Protein AF-A0A9D8KZY5-F1 (afdb_monomer_lite)

pLDDT: mean 92.75, std 7.25, range [59.31, 98.31]

Radius of gyration: 19.63 Å; chains: 1; bounding box: 48×36×53 Å

Secondary structure (DSSP, 8-state):
-HHHHHHHHHHHH-TT--EEEEEHHHHHHHHHHHHTTT---TT-EEEEEE--HHHHHHHHH-SSSEEEEEE--HHHHHHHHHHHHHHHHTT--B-SEEEE--EE--TTTHHHHHHHHH-HHHHHH-HHHHTTTEEEES-B-GGGTTS---TT--TT---

Structure (mmCIF, N/CA/C/O backbone):
data_AF-A0A9D8KZY5-F1
#
_entry.id   AF-A0A9D8KZY5-F1
#
loop_
_atom_site.group_PDB
_atom_site.id
_atom_site.type_symbol
_atom_site.label_atom_id
_atom_site.label_alt_id
_atom_site.label_comp_id
_atom_site.label_asym_id
_atom_site.label_entity_id
_atom_site.label_seq_id
_atom_site.pdbx_PDB_ins_code
_atom_site.Cartn_x
_atom_site.Cartn_y
_atom_site.Cartn_z
_atom_site.occupancy
_atom_site.B_iso_or_equiv
_atom_site.auth_seq_id
_atom_site.auth_comp_id
_atom_site.auth_asym_id
_atom_site.auth_atom_id
_atom_site.pdbx_PDB_model_num
ATOM 1 N N . GLU A 1 1 ? -15.347 10.781 3.260 1.00 63.91 1 GLU A N 1
ATOM 2 C CA . GLU A 1 1 ? -16.776 10.845 3.663 1.00 63.91 1 GLU A CA 1
ATOM 3 C C . GLU A 1 1 ? -17.505 9.497 3.615 1.00 63.91 1 GLU A C 1
ATOM 5 O O . GLU A 1 1 ? -18.237 9.205 4.554 1.00 63.91 1 GLU A O 1
ATOM 10 N N . GLY A 1 2 ? -17.292 8.647 2.597 1.00 91.00 2 GLY A N 1
ATOM 11 C CA . GLY A 1 2 ? -18.009 7.365 2.465 1.00 91.00 2 GLY A CA 1
ATOM 12 C C . GLY A 1 2 ? -17.932 6.438 3.689 1.00 91.00 2 GLY A C 1
ATOM 13 O O . GLY A 1 2 ? -18.961 5.921 4.119 1.00 91.00 2 GLY A O 1
ATOM 14 N N . GLY A 1 3 ? -16.749 6.285 4.300 1.00 95.31 3 GLY A N 1
ATOM 15 C CA . GLY A 1 3 ? -16.573 5.461 5.505 1.00 95.31 3 GLY A CA 1
ATOM 16 C C . GLY A 1 3 ? -17.365 5.959 6.719 1.00 95.31 3 GLY A C 1
ATOM 17 O O . GLY A 1 3 ? -18.035 5.172 7.379 1.00 95.31 3 GLY A O 1
ATOM 18 N N . PHE A 1 4 ? -17.378 7.275 6.952 1.00 97.50 4 PHE A N 1
ATOM 19 C CA . PHE A 1 4 ? -18.114 7.900 8.057 1.00 97.50 4 PHE A CA 1
ATOM 20 C C . PHE A 1 4 ? -19.629 7.704 7.925 1.00 97.50 4 PHE A C 1
ATOM 22 O O . PHE A 1 4 ? -20.294 7.254 8.857 1.00 97.50 4 PHE A O 1
ATOM 29 N N . ALA A 1 5 ? -20.185 8.005 6.746 1.00 97.31 5 ALA A N 1
ATOM 30 C CA . ALA A 1 5 ? -21.615 7.843 6.485 1.00 97.31 5 ALA A CA 1
ATOM 31 C C . ALA A 1 5 ? -22.055 6.370 6.568 1.00 97.31 5 ALA A C 1
ATOM 33 O O . ALA A 1 5 ? -23.103 6.057 7.141 1.00 97.31 5 ALA A O 1
ATOM 34 N N . THR A 1 6 ? -21.231 5.461 6.039 1.00 96.62 6 THR A N 1
ATOM 35 C CA . THR A 1 6 ? -21.494 4.017 6.084 1.00 96.62 6 THR A CA 1
ATOM 36 C C . THR A 1 6 ? -21.467 3.503 7.521 1.00 96.62 6 THR A C 1
ATOM 38 O O . THR A 1 6 ? -22.403 2.824 7.933 1.00 96.62 6 THR A O 1
ATOM 41 N N . MET A 1 7 ? -20.459 3.880 8.314 1.00 97.44 7 MET A N 1
ATOM 42 C CA . MET A 1 7 ? -20.368 3.459 9.713 1.00 97.44 7 MET A CA 1
ATOM 43 C C . MET A 1 7 ? -21.529 4.004 10.548 1.00 97.44 7 MET A C 1
ATOM 45 O O . MET A 1 7 ? -22.151 3.239 11.273 1.00 97.44 7 MET A O 1
ATOM 49 N N . ASN A 1 8 ? -21.922 5.271 10.384 1.00 97.00 8 ASN A N 1
ATOM 50 C CA . ASN A 1 8 ? -23.115 5.793 11.063 1.00 97.00 8 ASN A CA 1
ATOM 51 C C . ASN A 1 8 ? -24.377 4.987 10.747 1.00 97.00 8 ASN A C 1
ATOM 53 O O . ASN A 1 8 ? -25.192 4.763 11.638 1.00 97.00 8 ASN A O 1
ATOM 57 N N . THR A 1 9 ? -24.528 4.539 9.498 1.00 97.00 9 THR A N 1
ATOM 58 C CA . THR A 1 9 ? -25.645 3.676 9.091 1.00 97.00 9 THR A CA 1
ATOM 59 C C . THR A 1 9 ? -25.565 2.312 9.778 1.00 97.00 9 THR A C 1
ATOM 61 O O . THR A 1 9 ? -26.571 1.837 10.300 1.00 97.00 9 THR A O 1
ATOM 64 N N . ILE A 1 10 ? -24.375 1.704 9.829 1.00 96.62 10 ILE A N 1
ATOM 65 C CA . ILE A 1 10 ? -24.137 0.426 10.517 1.00 96.62 10 ILE A CA 1
ATOM 66 C C . ILE A 1 10 ? -24.473 0.546 12.008 1.00 96.62 10 ILE A C 1
ATOM 68 O O . ILE A 1 10 ? -25.223 -0.281 12.518 1.00 96.62 10 ILE A O 1
ATOM 72 N N . LEU A 1 11 ? -24.009 1.601 12.682 1.00 96.31 11 LEU A N 1
ATOM 73 C CA . LEU A 1 11 ? -24.206 1.811 14.121 1.00 96.31 11 LEU A CA 1
ATOM 74 C C . LEU A 1 11 ? -25.677 1.998 14.526 1.00 96.31 11 LEU A C 1
ATOM 76 O O . LEU A 1 11 ? -26.013 1.767 15.684 1.00 96.31 11 LEU A O 1
ATOM 80 N N . GLN A 1 12 ? -26.573 2.363 13.597 1.00 96.06 12 GLN A N 1
ATOM 81 C CA . GLN A 1 12 ? -28.018 2.370 13.878 1.00 96.06 12 GLN A CA 1
ATOM 82 C C . GLN A 1 12 ? -28.583 0.957 14.090 1.00 96.06 12 GLN A C 1
ATOM 84 O O . GLN A 1 12 ? -29.549 0.793 14.832 1.00 96.06 12 GLN A O 1
ATOM 89 N N . ALA A 1 13 ? -28.016 -0.052 13.422 1.00 96.69 13 ALA A N 1
ATOM 90 C CA . ALA A 1 13 ? -28.474 -1.442 13.486 1.00 96.69 13 ALA A CA 1
ATOM 91 C C . ALA A 1 13 ? -27.585 -2.326 14.377 1.00 96.69 13 ALA A C 1
ATOM 93 O O . ALA A 1 13 ? -28.080 -3.265 14.999 1.00 96.69 13 ALA A O 1
ATOM 94 N N . HIS A 1 14 ? -26.290 -2.017 14.441 1.00 95.38 14 HIS A N 1
ATOM 95 C CA . HIS A 1 14 ? -25.249 -2.786 15.118 1.00 95.38 14 HIS A CA 1
ATOM 96 C C . HIS A 1 14 ? -24.344 -1.829 15.911 1.00 95.38 14 HIS A C 1
ATOM 98 O O . HIS A 1 14 ? -23.301 -1.414 15.407 1.00 95.38 14 HIS A O 1
ATOM 104 N N . PRO A 1 15 ? -24.744 -1.408 17.123 1.00 93.31 15 PRO A N 1
ATOM 105 C CA . PRO A 1 15 ? -23.975 -0.448 17.922 1.00 93.31 15 PRO A CA 1
ATOM 106 C C . PRO A 1 15 ? -22.688 -1.041 18.529 1.00 93.31 15 PRO A C 1
ATOM 108 O O . PRO A 1 15 ? -21.843 -0.312 19.039 1.00 93.31 15 PRO A O 1
ATOM 111 N N . ASP A 1 16 ? -22.533 -2.362 18.492 1.00 93.38 16 ASP A N 1
ATOM 112 C CA . ASP A 1 16 ? -21.487 -3.153 19.140 1.00 93.38 16 ASP A CA 1
ATOM 113 C C . ASP A 1 16 ? -20.451 -3.706 18.148 1.00 93.38 16 ASP A C 1
ATOM 115 O O . ASP A 1 16 ? -19.937 -4.806 18.312 1.00 93.38 16 ASP A O 1
ATOM 119 N N . VAL A 1 17 ? -20.106 -2.944 17.105 1.00 96.25 17 VAL A N 1
ATOM 120 C CA . VAL A 1 17 ? -19.051 -3.353 16.162 1.00 96.25 17 VAL A CA 1
ATOM 121 C C . VAL A 1 17 ? -17.720 -3.528 16.898 1.00 96.25 17 VAL A C 1
ATOM 123 O O . VAL A 1 17 ? -17.226 -2.589 17.525 1.00 96.25 17 VAL A O 1
ATOM 126 N N . ASP A 1 18 ? -17.124 -4.712 16.777 1.00 97.12 18 ASP A N 1
ATOM 127 C CA . ASP A 1 18 ? -15.810 -5.028 17.353 1.00 97.12 18 ASP A CA 1
ATOM 128 C C . ASP A 1 18 ? -14.682 -5.000 16.319 1.00 97.12 18 ASP A C 1
ATOM 130 O O . ASP A 1 18 ? -13.550 -4.657 16.651 1.00 97.12 18 ASP A O 1
ATOM 134 N N . VAL A 1 19 ? -14.973 -5.348 15.061 1.00 97.25 19 VAL A N 1
ATOM 135 C CA . VAL A 1 19 ? -13.966 -5.482 14.000 1.00 97.25 19 VAL A CA 1
ATOM 136 C C . VAL A 1 19 ? -14.410 -4.754 12.738 1.00 97.25 19 VAL A C 1
ATOM 138 O O . VAL A 1 19 ? -15.525 -4.953 12.256 1.00 97.25 19 VAL A O 1
ATOM 141 N N . MET A 1 20 ? -13.510 -3.961 12.159 1.00 95.25 20 MET A N 1
ATOM 142 C CA . MET A 1 20 ? -13.686 -3.345 10.848 1.00 95.25 20 MET A CA 1
ATOM 143 C C . MET A 1 20 ? -12.407 -3.454 10.024 1.00 95.25 20 MET A C 1
ATOM 145 O O . MET A 1 20 ? -11.329 -3.103 10.495 1.00 95.25 20 MET A O 1
ATOM 149 N N . LEU A 1 21 ? -12.557 -3.878 8.769 1.00 96.62 21 LEU A N 1
ATOM 150 C CA . LEU A 1 21 ? -11.470 -3.992 7.804 1.00 96.62 21 LEU A CA 1
ATOM 151 C C . LEU A 1 21 ? -11.829 -3.260 6.507 1.00 96.62 21 LEU A C 1
ATOM 153 O O . LEU A 1 21 ? -12.979 -3.321 6.067 1.00 96.62 21 LEU A O 1
ATOM 157 N N . GLY A 1 22 ? -10.866 -2.589 5.881 1.00 95.50 22 GLY A N 1
ATOM 158 C CA . GLY A 1 22 ? -11.077 -1.905 4.601 1.00 95.50 22 GLY A CA 1
ATOM 159 C C . GLY A 1 22 ? -9.881 -1.062 4.169 1.00 95.50 22 GLY A C 1
ATOM 160 O O . GLY A 1 22 ? -8.842 -1.102 4.811 1.00 95.50 22 GLY A O 1
ATOM 161 N N . ALA A 1 23 ? -10.031 -0.286 3.093 1.00 95.69 23 ALA A N 1
ATOM 162 C CA . ALA A 1 23 ? -9.040 0.728 2.718 1.00 95.69 23 ALA A CA 1
ATOM 163 C C . ALA A 1 23 ? -8.870 1.760 3.841 1.00 95.69 23 ALA A C 1
ATOM 165 O O . ALA A 1 23 ? -9.863 2.137 4.479 1.00 95.69 23 ALA A O 1
ATOM 166 N N . ASP A 1 24 ? -7.648 2.245 4.060 1.00 95.56 24 ASP A N 1
ATOM 167 C CA . ASP A 1 24 ? -7.306 3.120 5.186 1.00 95.56 24 ASP A CA 1
ATOM 168 C C . ASP A 1 24 ? -8.252 4.319 5.277 1.00 95.56 24 ASP A C 1
ATOM 170 O O . ASP A 1 24 ? -8.828 4.578 6.331 1.00 95.56 24 ASP A O 1
ATOM 174 N N . THR A 1 25 ? -8.504 4.999 4.156 1.00 95.38 25 THR A N 1
ATOM 175 C CA . THR A 1 25 ? -9.398 6.170 4.087 1.00 95.38 25 THR A CA 1
ATOM 176 C C . THR A 1 25 ? -10.845 5.866 4.496 1.00 95.38 25 THR A C 1
ATOM 178 O O . THR A 1 25 ? -11.540 6.721 5.057 1.00 95.38 25 THR A O 1
ATOM 181 N N . VAL A 1 26 ? -11.322 4.644 4.246 1.00 97.19 26 VAL A N 1
ATOM 182 C CA . VAL A 1 26 ? -12.661 4.190 4.643 1.00 97.19 26 VAL A CA 1
ATOM 183 C C . VAL A 1 26 ? -12.688 3.882 6.136 1.00 97.19 26 VAL A C 1
ATOM 185 O O . VAL A 1 26 ? -13.605 4.326 6.831 1.00 97.19 26 VAL A O 1
ATOM 188 N N . VAL A 1 27 ? -11.678 3.169 6.636 1.00 97.75 27 VAL A N 1
ATOM 189 C CA . VAL A 1 27 ? -11.564 2.798 8.054 1.00 97.75 27 VAL A CA 1
ATOM 190 C C . VAL A 1 27 ? -11.354 4.033 8.930 1.00 97.75 27 VAL A C 1
ATOM 192 O O . VAL A 1 27 ? -12.010 4.159 9.956 1.00 97.75 27 VAL A O 1
ATOM 195 N N . LEU A 1 28 ? -10.537 4.997 8.500 1.00 97.75 28 LEU A N 1
ATOM 196 C CA . LEU A 1 28 ? -10.360 6.292 9.171 1.00 97.75 28 LEU A CA 1
ATOM 197 C C . LEU A 1 28 ? -11.673 7.081 9.241 1.00 97.75 28 LEU A C 1
ATOM 199 O O . LEU A 1 28 ? -12.013 7.653 10.275 1.00 97.75 28 LEU A O 1
ATOM 203 N N . GLY A 1 29 ? -12.460 7.074 8.162 1.00 97.81 29 GLY A N 1
ATOM 204 C CA . GLY A 1 29 ? -13.789 7.687 8.175 1.00 97.81 29 GLY A CA 1
ATOM 205 C C . GLY A 1 29 ? -14.729 7.023 9.184 1.00 97.81 29 GLY A C 1
ATOM 206 O O . GLY A 1 29 ? -15.500 7.703 9.857 1.00 97.81 29 GLY A O 1
ATOM 207 N N . ALA A 1 30 ? -14.666 5.703 9.309 1.00 97.81 30 ALA A N 1
ATOM 208 C CA . ALA A 1 30 ? -15.462 4.972 10.280 1.00 97.81 30 ALA A CA 1
ATOM 209 C C . ALA A 1 30 ? -14.973 5.136 11.724 1.00 97.81 30 ALA A C 1
ATOM 211 O O . ALA A 1 30 ? -15.804 5.224 12.625 1.00 97.81 30 ALA A O 1
ATOM 212 N N . LEU A 1 31 ? -13.661 5.254 11.943 1.00 97.62 31 LEU A N 1
ATOM 213 C CA . LEU A 1 31 ? -13.094 5.647 13.231 1.00 97.62 31 LEU A CA 1
ATOM 214 C C . LEU A 1 31 ? -13.692 6.979 13.689 1.00 97.62 31 LEU A C 1
ATOM 216 O O . LEU A 1 31 ? -14.258 7.047 14.775 1.00 97.62 31 LEU A O 1
ATOM 220 N N . ALA A 1 32 ? -13.689 7.995 12.825 1.00 97.62 32 ALA A N 1
ATOM 221 C CA . ALA A 1 32 ? -14.286 9.289 13.147 1.00 97.62 32 ALA A CA 1
ATOM 222 C C . ALA A 1 32 ? -15.791 9.187 13.492 1.00 97.62 32 ALA A C 1
ATOM 224 O O . ALA A 1 32 ? -16.289 9.932 14.337 1.00 97.62 32 ALA A O 1
ATOM 225 N N . ALA A 1 33 ? -16.527 8.254 12.872 1.00 97.50 33 ALA A N 1
ATOM 226 C CA . ALA A 1 33 ? -17.937 8.002 13.193 1.00 97.50 33 ALA A CA 1
ATOM 227 C C . ALA A 1 33 ? -18.132 7.307 14.549 1.00 97.50 33 ALA A C 1
ATOM 229 O O . ALA A 1 33 ? -19.135 7.559 15.210 1.00 97.50 33 ALA A O 1
ATOM 230 N N . LEU A 1 34 ? -17.183 6.469 14.978 1.00 97.19 34 LEU A N 1
ATOM 231 C CA . LEU A 1 34 ? -17.158 5.877 16.318 1.00 97.19 34 LEU A CA 1
ATOM 232 C C . LEU A 1 34 ? -16.744 6.904 17.382 1.00 97.19 34 LEU A C 1
ATOM 234 O O . LEU A 1 34 ? -17.307 6.920 18.474 1.00 97.19 34 LEU A O 1
ATOM 238 N N . GLU A 1 35 ? -15.790 7.783 17.082 1.00 96.25 35 GLU A N 1
ATOM 239 C CA . GLU A 1 35 ? -15.287 8.799 18.015 1.00 96.25 35 GLU A CA 1
ATOM 240 C C . GLU A 1 35 ? -16.317 9.892 18.316 1.00 96.25 35 GLU A C 1
ATOM 242 O O . GLU A 1 35 ? -16.464 10.287 19.472 1.00 96.25 35 GLU A O 1
ATOM 247 N N . ALA A 1 36 ? -17.069 10.355 17.311 1.00 96.38 36 ALA A N 1
ATOM 248 C CA . ALA A 1 36 ? -18.045 11.437 17.467 1.00 96.38 36 ALA A CA 1
ATOM 249 C C . ALA A 1 36 ? -19.085 11.205 18.594 1.00 96.38 36 ALA A C 1
ATOM 251 O O . ALA A 1 36 ? -19.335 12.136 19.364 1.00 96.38 36 ALA A O 1
ATOM 252 N N . PRO A 1 37 ? -19.681 10.005 18.748 1.00 95.25 37 PRO A N 1
ATOM 253 C CA . PRO A 1 37 ? -20.548 9.667 19.878 1.00 95.25 37 PRO A CA 1
ATOM 254 C C . PRO A 1 37 ? -19.811 9.038 21.078 1.00 95.25 37 PRO A C 1
ATOM 256 O O . PRO A 1 37 ? -20.477 8.607 22.019 1.00 95.25 37 PRO A O 1
ATOM 259 N N . GLY A 1 38 ? -18.476 8.934 21.062 1.00 94.88 38 GLY A N 1
ATOM 260 C CA . GLY A 1 38 ? -17.697 8.291 22.130 1.00 94.88 38 GLY A CA 1
ATOM 261 C C . GLY A 1 38 ? -17.807 6.761 22.166 1.00 94.88 38 GLY A C 1
ATOM 262 O O . GLY A 1 38 ? -17.715 6.164 23.235 1.00 94.88 38 GLY A O 1
ATOM 263 N N . GLN A 1 39 ? -18.035 6.125 21.015 1.00 95.69 39 GLN A N 1
ATOM 264 C CA . GLN A 1 39 ? -18.157 4.669 20.853 1.00 95.69 39 GLN A CA 1
ATOM 265 C C . GLN A 1 39 ? -16.856 3.985 20.403 1.00 95.69 39 GLN A C 1
ATOM 267 O O . GLN A 1 39 ? -16.823 2.758 20.313 1.00 95.69 39 GLN A O 1
ATOM 272 N N . ALA A 1 40 ? -15.795 4.749 20.129 1.00 96.62 40 ALA A N 1
ATOM 273 C CA . ALA A 1 40 ? -14.461 4.208 19.886 1.00 96.62 40 ALA A CA 1
ATOM 274 C C . ALA A 1 40 ? -13.890 3.622 21.187 1.00 96.62 40 ALA A C 1
ATOM 276 O O . ALA A 1 40 ? -13.790 4.3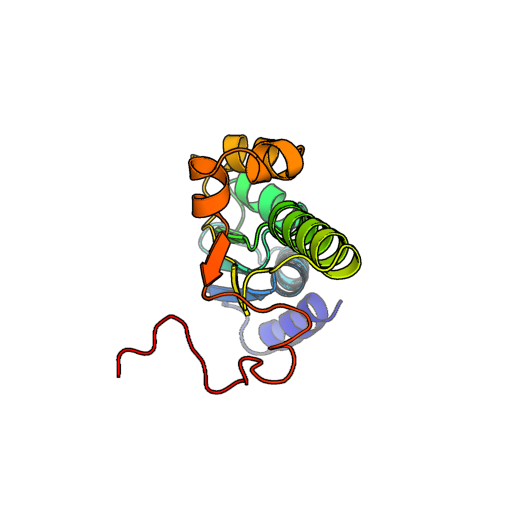19 22.200 1.00 96.62 40 ALA A O 1
ATOM 277 N N . ARG A 1 41 ? -13.519 2.341 21.165 1.00 95.81 41 ARG A N 1
ATOM 278 C CA . ARG A 1 41 ? -13.029 1.608 22.336 1.00 95.81 41 ARG A CA 1
ATOM 279 C C . ARG A 1 41 ? -11.661 0.978 22.065 1.00 95.81 41 ARG A C 1
ATOM 281 O O . ARG A 1 41 ? -11.456 0.428 20.986 1.00 95.81 41 ARG A O 1
ATOM 288 N N . PRO A 1 42 ? -10.740 0.959 23.043 1.00 94.75 42 PRO A N 1
ATOM 289 C CA . PRO A 1 42 ? -9.422 0.343 22.872 1.00 94.75 42 PRO A CA 1
ATOM 290 C C . PRO A 1 42 ? -9.432 -1.158 22.535 1.00 94.75 42 PRO A C 1
ATOM 292 O O . PRO A 1 42 ? -8.421 -1.653 22.032 1.00 94.75 42 PRO A O 1
ATOM 295 N N . ASP A 1 43 ? -10.521 -1.876 22.833 1.00 95.06 43 ASP A N 1
ATOM 296 C CA . ASP A 1 43 ? -10.697 -3.314 22.585 1.00 95.06 43 ASP A CA 1
ATOM 297 C C . ASP A 1 43 ? -11.247 -3.647 21.185 1.00 95.06 43 ASP A C 1
ATOM 299 O O . ASP A 1 43 ? -11.246 -4.814 20.798 1.00 95.06 43 ASP A O 1
ATOM 303 N N . GLN A 1 44 ? -11.647 -2.642 20.398 1.00 96.81 44 GLN A N 1
ATOM 304 C CA . GLN A 1 44 ? -11.983 -2.816 18.984 1.00 96.81 44 GLN A CA 1
ATOM 305 C C . GLN A 1 44 ? -10.732 -3.037 18.125 1.00 96.81 44 GLN A C 1
ATOM 307 O O . GLN A 1 44 ? -9.617 -2.623 18.466 1.00 96.81 44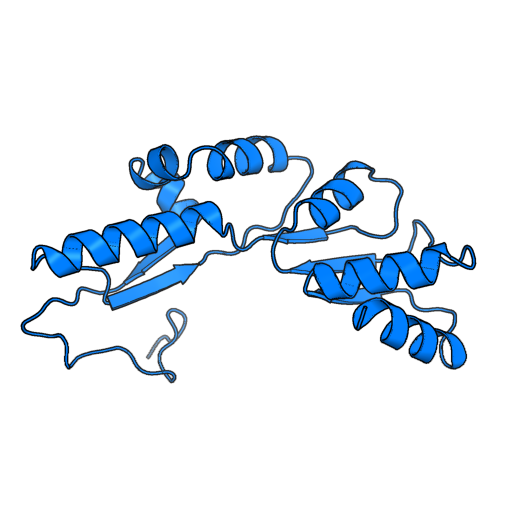 GLN A O 1
ATOM 312 N N . PHE A 1 45 ? -10.945 -3.637 16.955 1.00 96.81 45 PHE A N 1
ATOM 313 C CA . PHE A 1 45 ? -9.941 -3.800 15.916 1.00 96.81 45 PHE A CA 1
ATOM 314 C C . PHE A 1 45 ? -10.375 -3.113 14.620 1.00 96.81 45 PHE A C 1
ATOM 316 O O . PHE A 1 45 ? -11.223 -3.614 13.880 1.00 96.81 45 PHE A O 1
ATOM 323 N N . LEU A 1 46 ? -9.750 -1.982 14.314 1.00 96.81 46 LEU A N 1
ATOM 324 C CA . LEU A 1 46 ? -9.825 -1.328 13.013 1.00 96.81 46 LEU A CA 1
ATOM 325 C C . LEU A 1 46 ? -8.521 -1.600 12.256 1.00 96.81 46 LEU A C 1
ATOM 327 O O . LEU A 1 46 ? -7.434 -1.268 12.737 1.00 96.81 46 LEU A O 1
ATOM 331 N N . GLY A 1 47 ? -8.646 -2.246 11.098 1.00 95.44 47 GLY A N 1
ATOM 332 C CA . GLY A 1 47 ? -7.528 -2.671 10.262 1.00 95.44 47 GLY A CA 1
ATOM 333 C C . GLY A 1 47 ? -7.650 -2.156 8.835 1.00 95.44 47 GLY A C 1
ATOM 334 O O . GLY A 1 47 ? -8.672 -2.347 8.179 1.00 95.44 47 GLY A O 1
ATOM 335 N N . GLY A 1 48 ? -6.596 -1.514 8.361 1.00 95.12 48 GLY A N 1
ATOM 336 C CA . GLY A 1 48 ? -6.551 -0.869 7.064 1.00 95.12 48 GLY A CA 1
ATOM 337 C C . GLY A 1 48 ? -5.672 -1.562 6.016 1.00 95.12 48 GLY A C 1
ATOM 338 O O . GLY A 1 48 ? -4.924 -2.499 6.313 1.00 95.12 48 GLY A O 1
ATOM 339 N N . ILE A 1 49 ? -5.749 -1.078 4.782 1.00 94.62 49 ILE A N 1
ATOM 340 C CA . ILE A 1 49 ? -4.800 -1.324 3.691 1.00 94.62 49 ILE A CA 1
ATOM 341 C C . ILE A 1 49 ? -4.509 0.024 3.029 1.00 94.62 49 ILE A C 1
ATOM 343 O O . ILE A 1 49 ? -5.422 0.843 2.956 1.00 94.62 49 ILE A O 1
ATOM 347 N N . ASP A 1 50 ? -3.263 0.211 2.588 1.00 93.00 50 ASP A N 1
ATOM 348 C CA . ASP A 1 50 ? -2.661 1.314 1.812 1.00 93.00 50 ASP A CA 1
ATOM 349 C C . ASP A 1 50 ? -1.401 1.852 2.516 1.00 93.00 50 ASP A C 1
ATOM 351 O O . ASP A 1 50 ? -0.348 1.997 1.881 1.00 93.00 50 ASP A O 1
ATOM 355 N N . GLY A 1 51 ? -1.447 2.018 3.840 1.00 91.06 51 GLY A N 1
ATOM 356 C CA . GLY A 1 51 ? -0.366 2.588 4.648 1.00 91.06 51 GLY A CA 1
ATOM 357 C C . GLY A 1 51 ? -0.390 4.118 4.677 1.00 91.06 51 GLY A C 1
ATOM 358 O O . GLY A 1 51 ? 0.673 4.744 4.648 1.00 91.06 51 GLY A O 1
ATOM 359 N N . GLU A 1 52 ? -1.584 4.711 4.698 1.00 92.62 52 GLU A N 1
ATOM 360 C CA . GLU A 1 52 ? -1.813 6.154 4.713 1.00 92.62 52 GLU A CA 1
ATOM 361 C C . GLU A 1 52 ? -1.193 6.811 5.959 1.00 92.62 52 GLU A C 1
ATOM 363 O O . GLU A 1 52 ? -1.257 6.243 7.059 1.00 92.62 52 GLU A O 1
ATOM 368 N N . PRO A 1 53 ? -0.621 8.025 5.840 1.00 91.25 53 PRO A N 1
ATOM 369 C CA . PRO A 1 53 ? 0.015 8.719 6.961 1.00 91.25 53 PRO A CA 1
ATOM 370 C C . PRO A 1 53 ? -0.885 8.864 8.196 1.00 91.25 53 PRO A C 1
ATOM 372 O O . PRO A 1 53 ? -0.413 8.753 9.330 1.00 91.25 53 PRO A O 1
ATOM 375 N N . GLU A 1 54 ? -2.183 9.086 7.998 1.00 94.00 54 GLU A N 1
ATOM 376 C CA . GLU A 1 54 ? -3.176 9.190 9.065 1.00 94.00 54 GLU A CA 1
ATOM 377 C C . GLU A 1 54 ? -3.405 7.843 9.761 1.00 94.00 54 GLU A C 1
ATOM 379 O O . GLU A 1 54 ? -3.416 7.792 10.988 1.00 94.00 54 GLU A O 1
ATOM 384 N N . ALA A 1 55 ? -3.503 6.740 9.010 1.00 92.88 55 ALA A N 1
ATOM 385 C CA . ALA A 1 55 ? -3.616 5.394 9.580 1.00 92.88 55 ALA A CA 1
ATOM 386 C C . ALA A 1 55 ? -2.365 5.036 10.394 1.00 92.88 55 ALA A C 1
ATOM 388 O O . ALA A 1 55 ? -2.458 4.543 11.520 1.00 92.88 55 ALA A O 1
ATOM 389 N N . VAL A 1 56 ? -1.186 5.375 9.869 1.00 90.81 56 VAL A N 1
ATOM 390 C CA . VAL A 1 56 ? 0.087 5.263 10.587 1.00 90.81 56 VAL A CA 1
ATOM 391 C C . VAL A 1 56 ? 0.078 6.082 11.878 1.00 90.81 56 VAL A C 1
ATOM 393 O O . VAL A 1 56 ? 0.564 5.612 12.909 1.00 90.81 56 VAL A O 1
ATOM 396 N N . SER A 1 57 ? -0.466 7.299 11.847 1.00 92.25 57 SER A N 1
ATOM 397 C CA . SER A 1 57 ? -0.572 8.153 13.031 1.00 92.25 57 SER A CA 1
ATOM 398 C C . SER A 1 57 ? -1.458 7.527 14.107 1.00 92.25 57 SER A C 1
ATOM 400 O O . SER A 1 57 ? -1.052 7.504 15.269 1.00 92.25 57 SER A O 1
ATOM 402 N N . GLU A 1 58 ? -2.609 6.959 13.739 1.00 93.06 58 GLU A N 1
ATOM 403 C CA . GLU A 1 58 ? -3.488 6.263 14.687 1.00 93.06 58 GLU A CA 1
ATOM 404 C C . GLU A 1 58 ? -2.801 5.047 15.322 1.00 93.06 58 GLU A C 1
ATOM 406 O O . GLU A 1 58 ? -2.816 4.896 16.545 1.00 93.06 58 GLU A O 1
ATOM 411 N N . ILE A 1 59 ? -2.103 4.238 14.520 1.00 89.81 59 ILE A N 1
ATOM 412 C CA . ILE A 1 59 ? -1.327 3.092 15.020 1.00 89.81 59 ILE A CA 1
ATOM 413 C C . ILE A 1 59 ? -0.242 3.557 16.007 1.00 89.81 59 ILE A C 1
ATOM 415 O O . ILE A 1 59 ? -0.022 2.915 17.035 1.00 89.81 59 ILE A O 1
ATOM 419 N N . LYS A 1 60 ? 0.420 4.693 15.737 1.00 88.38 60 LYS A N 1
ATOM 420 C CA . LYS A 1 60 ? 1.451 5.269 16.621 1.00 88.38 60 LYS A CA 1
ATOM 421 C C . LYS A 1 60 ? 0.909 5.733 17.973 1.00 88.38 60 LYS A C 1
ATOM 423 O O . LYS A 1 60 ? 1.668 5.701 18.940 1.00 88.38 60 LYS A O 1
ATOM 428 N N . LYS A 1 61 ? -0.353 6.173 18.061 1.00 90.88 61 LYS A N 1
ATOM 429 C CA . LYS A 1 61 ? -0.971 6.543 19.350 1.00 90.88 61 LYS A CA 1
ATOM 430 C C . LYS A 1 61 ? -1.060 5.328 20.281 1.00 90.88 61 LYS A C 1
ATOM 432 O O . LYS A 1 61 ? -0.803 5.450 21.474 1.00 90.88 61 LYS A O 1
ATOM 437 N N . GLY A 1 62 ? -1.342 4.149 19.720 1.00 84.88 62 GLY A N 1
ATOM 438 C CA . GLY A 1 62 ? -1.239 2.847 20.390 1.00 84.88 62 GLY A CA 1
ATOM 439 C C . GLY A 1 62 ? -2.361 2.510 21.383 1.00 84.88 62 GLY A C 1
ATOM 440 O O . GLY A 1 62 ? -2.520 1.344 21.744 1.00 84.88 62 GLY A O 1
ATOM 441 N N . ASP A 1 63 ? -3.163 3.486 21.800 1.00 88.50 63 ASP A N 1
ATOM 442 C CA . ASP A 1 63 ? -4.300 3.337 22.718 1.00 88.50 63 ASP A CA 1
ATOM 443 C C . ASP A 1 63 ? -5.667 3.316 22.006 1.00 88.50 63 ASP A C 1
ATOM 445 O O . ASP A 1 63 ? -6.656 2.846 22.572 1.00 88.50 63 ASP A O 1
ATOM 449 N N . GLY A 1 64 ? -5.717 3.763 20.750 1.00 92.12 64 GLY A N 1
ATOM 450 C CA . GLY A 1 64 ? -6.921 3.799 19.922 1.00 92.12 64 GLY A CA 1
ATOM 451 C C . GLY A 1 64 ? -7.308 2.449 19.297 1.00 92.12 64 GLY A C 1
ATOM 452 O O . GLY A 1 64 ? -6.528 1.496 19.312 1.00 92.12 64 GLY A O 1
ATOM 453 N N . PRO A 1 65 ? -8.516 2.342 18.718 1.00 95.94 65 PRO A N 1
ATOM 454 C CA . PRO A 1 65 ? -9.025 1.118 18.087 1.00 95.94 65 PRO A CA 1
ATOM 455 C C . PRO A 1 65 ? -8.340 0.766 16.755 1.00 95.94 65 PRO A C 1
ATOM 457 O O . PRO A 1 65 ? -8.498 -0.351 16.271 1.00 95.94 65 PRO A O 1
ATOM 460 N N . TYR A 1 66 ? -7.598 1.689 16.137 1.00 95.50 66 TYR A N 1
ATOM 461 C CA . TYR A 1 66 ? -6.887 1.441 14.881 1.00 95.50 66 TYR A CA 1
ATOM 462 C C . TYR A 1 66 ? -5.583 0.691 15.161 1.00 95.50 66 TYR A C 1
ATOM 464 O O . TYR A 1 66 ? -4.645 1.248 15.730 1.00 95.50 66 TYR A O 1
ATOM 472 N N . LYS A 1 67 ? -5.523 -0.593 14.801 1.00 91.94 67 LYS A N 1
ATOM 473 C CA . LYS A 1 67 ? -4.448 -1.491 15.258 1.00 91.94 67 LYS A CA 1
ATOM 474 C C . LYS A 1 67 ? -3.433 -1.854 14.184 1.00 91.94 67 LYS A C 1
ATOM 476 O O . LYS A 1 67 ? -2.310 -2.210 14.527 1.00 91.94 67 LYS A O 1
ATOM 481 N N . ALA A 1 68 ? -3.814 -1.816 12.910 1.00 91.00 68 ALA A N 1
ATOM 482 C CA . ALA A 1 68 ? -2.947 -2.271 11.828 1.00 91.00 68 ALA A CA 1
ATOM 483 C C . ALA A 1 68 ? -3.298 -1.606 10.498 1.00 91.00 68 ALA A C 1
ATOM 485 O O . ALA A 1 68 ? -4.462 -1.321 10.237 1.00 91.00 68 ALA A O 1
ATOM 486 N N . SER A 1 69 ? -2.297 -1.441 9.636 1.00 93.62 69 SER A N 1
ATOM 487 C CA . SER A 1 69 ? -2.489 -1.181 8.211 1.00 93.62 69 SER A CA 1
ATOM 488 C C . SER A 1 69 ? -1.490 -2.008 7.405 1.00 93.62 69 SER A C 1
ATOM 490 O O . SER A 1 69 ? -0.344 -2.218 7.825 1.00 93.62 69 SER A O 1
ATOM 492 N N . VAL A 1 70 ? -1.949 -2.523 6.269 1.00 94.81 70 VAL A N 1
ATOM 493 C CA . VAL A 1 70 ? -1.123 -3.224 5.288 1.00 94.81 70 VAL A CA 1
ATOM 494 C C . VAL A 1 70 ? -0.674 -2.216 4.234 1.00 94.81 70 VAL A C 1
ATOM 496 O O . VAL A 1 70 ? -1.444 -1.830 3.361 1.00 94.81 70 VAL A O 1
ATOM 499 N N . ALA A 1 71 ? 0.577 -1.779 4.315 1.00 93.12 71 ALA A N 1
ATOM 500 C CA . ALA A 1 71 ? 1.139 -0.773 3.431 1.00 93.12 71 ALA A CA 1
ATOM 501 C C . ALA A 1 71 ? 1.489 -1.321 2.047 1.00 93.12 71 ALA A C 1
ATOM 503 O O . ALA A 1 71 ? 2.078 -2.398 1.927 1.00 93.12 71 ALA A O 1
ATOM 504 N N . LEU A 1 72 ? 1.207 -0.521 1.016 1.00 91.81 72 LEU A N 1
ATOM 505 C CA . LEU A 1 72 ? 1.588 -0.799 -0.373 1.00 91.81 72 LEU A CA 1
ATOM 506 C C . LEU A 1 72 ? 2.844 -0.027 -0.817 1.00 91.81 72 LEU A C 1
ATOM 508 O O . LEU A 1 72 ? 3.334 -0.239 -1.921 1.00 91.81 72 LEU A O 1
ATOM 512 N N . SER A 1 73 ? 3.392 0.855 0.027 1.00 93.38 73 SER A N 1
ATOM 513 C CA . SER A 1 73 ? 4.643 1.590 -0.232 1.00 93.38 73 SER A CA 1
ATOM 514 C C . SER A 1 73 ? 4.637 2.413 -1.531 1.00 93.38 73 SER A C 1
ATOM 516 O O . SER A 1 73 ? 5.592 2.372 -2.312 1.00 93.38 73 SER A O 1
ATOM 518 N N . SER A 1 74 ? 3.576 3.195 -1.759 1.00 93.56 74 SER A N 1
ATOM 519 C CA . SER A 1 74 ? 3.347 3.972 -2.991 1.00 93.56 74 SER A CA 1
ATOM 520 C C . SER A 1 74 ? 4.538 4.771 -3.532 1.00 93.56 74 SER A C 1
ATOM 522 O O . SER A 1 74 ? 4.786 4.706 -4.740 1.00 93.56 74 SER A O 1
ATOM 524 N N . PRO A 1 75 ? 5.341 5.463 -2.702 1.00 95.56 75 PRO A N 1
ATOM 525 C CA . PRO A 1 75 ? 6.541 6.145 -3.186 1.00 95.56 75 PRO A CA 1
ATOM 526 C C . PRO A 1 75 ? 7.569 5.209 -3.839 1.00 95.56 75 PRO A C 1
ATOM 528 O O . PRO A 1 75 ? 8.186 5.574 -4.840 1.00 95.56 75 PRO A O 1
ATOM 531 N N . VAL A 1 76 ? 7.738 3.993 -3.308 1.00 97.00 76 VAL A N 1
ATOM 532 C CA . VAL A 1 76 ? 8.727 3.018 -3.791 1.00 97.00 76 VAL A CA 1
ATOM 533 C C . VAL A 1 76 ? 8.292 2.429 -5.130 1.00 97.00 76 VAL A C 1
ATOM 535 O O . VAL A 1 76 ? 9.056 2.491 -6.097 1.00 97.00 76 VAL A O 1
ATOM 538 N N . PHE A 1 77 ? 7.064 1.903 -5.228 1.00 95.31 77 PHE A N 1
ATOM 539 C CA . PHE A 1 77 ? 6.600 1.341 -6.501 1.00 95.31 77 PHE A CA 1
ATOM 540 C C . PHE A 1 77 ? 6.396 2.431 -7.557 1.00 95.31 77 PHE A C 1
ATOM 542 O O . PHE A 1 77 ? 6.712 2.213 -8.725 1.00 95.31 77 PHE A O 1
ATOM 549 N N . GLY A 1 78 ? 5.942 3.626 -7.164 1.00 97.06 78 GLY A N 1
ATOM 550 C CA . GLY A 1 78 ? 5.796 4.764 -8.069 1.00 97.06 78 GLY A CA 1
ATOM 551 C C . GLY A 1 78 ? 7.130 5.191 -8.682 1.00 97.06 78 GLY A C 1
ATOM 552 O O . GLY A 1 78 ? 7.212 5.411 -9.892 1.00 97.06 78 GLY A O 1
ATOM 553 N N . TYR A 1 79 ? 8.201 5.231 -7.881 1.00 98.25 79 TYR A N 1
ATOM 554 C CA . TYR A 1 79 ? 9.547 5.503 -8.385 1.00 98.25 79 TYR A CA 1
ATOM 555 C C . TYR A 1 79 ? 10.015 4.427 -9.373 1.00 98.25 79 TYR A C 1
ATOM 557 O O . TYR A 1 79 ? 10.514 4.763 -10.447 1.00 98.25 79 TYR A O 1
ATOM 565 N N . ALA A 1 80 ? 9.816 3.145 -9.048 1.00 97.88 80 ALA A N 1
ATOM 566 C CA . ALA A 1 80 ? 10.181 2.036 -9.928 1.00 97.88 80 ALA A CA 1
ATOM 567 C C . ALA A 1 80 ? 9.441 2.097 -11.274 1.00 97.88 80 ALA A C 1
ATOM 569 O O . ALA A 1 80 ? 10.075 2.009 -12.323 1.00 97.88 80 ALA A O 1
ATOM 570 N N . LEU A 1 81 ? 8.124 2.337 -11.264 1.00 97.12 81 LEU A N 1
ATOM 571 C CA . LEU A 1 81 ? 7.337 2.522 -12.488 1.00 97.12 81 LEU A CA 1
ATOM 572 C C . LEU A 1 81 ? 7.837 3.715 -13.315 1.00 97.12 81 LEU A C 1
ATOM 574 O O . LEU A 1 81 ? 7.919 3.616 -14.537 1.00 97.12 81 LEU A O 1
ATOM 578 N N . GLY A 1 82 ? 8.227 4.814 -12.664 1.00 98.19 82 GLY A N 1
ATOM 579 C CA . GLY A 1 82 ? 8.847 5.960 -13.331 1.00 98.19 82 GLY A CA 1
ATOM 580 C C . GLY A 1 82 ? 10.185 5.617 -13.996 1.00 98.19 82 GLY A C 1
ATOM 581 O O . GLY A 1 82 ? 10.422 6.021 -15.134 1.00 98.19 82 GLY A O 1
ATOM 582 N N . GLN A 1 83 ? 11.041 4.839 -13.325 1.00 98.25 83 GLN A N 1
ATOM 583 C CA . GLN A 1 83 ? 12.299 4.351 -13.906 1.00 98.25 83 GLN A CA 1
ATOM 584 C C . GLN A 1 83 ? 12.048 3.416 -15.092 1.00 98.25 83 GLN A C 1
ATOM 586 O O . GLN A 1 83 ? 12.654 3.596 -16.142 1.00 98.25 83 GLN A O 1
ATOM 591 N N . HIS A 1 84 ? 11.108 2.478 -14.971 1.00 97.38 84 HIS A N 1
ATOM 592 C CA . HIS A 1 84 ? 10.742 1.587 -16.071 1.00 97.38 84 HIS A CA 1
ATOM 593 C C . HIS A 1 84 ? 10.169 2.358 -17.265 1.00 97.38 84 HIS A C 1
ATOM 595 O O . HIS A 1 84 ? 10.523 2.075 -18.404 1.00 97.38 84 HIS A O 1
ATOM 601 N N . ALA A 1 85 ? 9.344 3.381 -17.034 1.00 97.81 85 ALA A N 1
ATOM 602 C CA . ALA A 1 85 ? 8.860 4.240 -18.111 1.00 97.81 85 ALA A CA 1
ATOM 603 C C . ALA A 1 85 ? 10.010 4.974 -18.826 1.00 97.81 85 ALA A C 1
ATOM 605 O O . ALA A 1 85 ? 10.023 5.034 -20.054 1.00 97.81 85 ALA A O 1
ATOM 606 N N . ALA A 1 86 ? 10.991 5.495 -18.082 1.00 98.31 86 ALA A N 1
ATOM 607 C CA . ALA A 1 86 ? 12.171 6.132 -18.666 1.00 98.31 86 ALA A CA 1
ATOM 608 C C . ALA A 1 86 ? 13.020 5.136 -19.475 1.00 98.31 86 ALA A C 1
ATOM 610 O O . ALA A 1 86 ? 13.354 5.408 -20.626 1.00 98.31 86 ALA A O 1
ATOM 611 N N . ASP A 1 87 ? 13.297 3.957 -18.915 1.00 98.06 87 ASP A N 1
ATOM 612 C CA . ASP A 1 87 ? 14.054 2.900 -19.589 1.00 98.06 87 ASP A CA 1
ATOM 613 C C . ASP A 1 87 ? 13.359 2.436 -20.881 1.00 98.06 87 ASP A C 1
ATOM 615 O O . ASP A 1 87 ? 14.009 2.261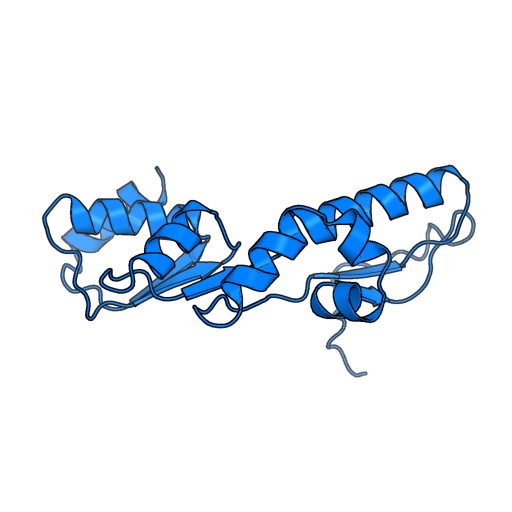 -21.915 1.00 98.06 87 ASP A O 1
ATOM 619 N N . TRP A 1 88 ? 12.031 2.309 -20.858 1.00 97.31 88 TRP A N 1
ATOM 620 C CA . TRP A 1 88 ? 11.232 1.972 -22.035 1.00 97.31 88 TRP A CA 1
ATOM 621 C C . TRP A 1 88 ? 11.361 3.014 -23.152 1.00 97.31 88 TRP A C 1
ATOM 623 O O . TRP A 1 88 ? 11.518 2.655 -24.320 1.00 97.31 88 TRP A O 1
ATOM 633 N N . LEU A 1 89 ? 11.323 4.306 -22.808 1.00 97.62 89 LEU A N 1
ATOM 634 C CA . LEU A 1 89 ? 11.492 5.400 -23.773 1.00 97.62 89 LEU A CA 1
ATOM 635 C C . LEU A 1 89 ? 12.888 5.408 -24.413 1.00 97.62 89 LEU A C 1
ATOM 637 O O . LEU A 1 89 ? 13.035 5.854 -25.549 1.00 97.62 89 LEU A O 1
ATOM 641 N N . GLU A 1 90 ? 13.893 4.876 -23.719 1.00 97.69 90 GLU A N 1
ATOM 642 C CA . GLU A 1 90 ? 15.251 4.674 -24.239 1.00 97.69 90 GLU A CA 1
ATOM 643 C C . GLU A 1 90 ? 15.412 3.360 -25.029 1.00 97.69 90 GLU A C 1
ATOM 645 O O . GLU A 1 90 ? 16.509 3.039 -25.487 1.00 97.69 90 GLU A O 1
ATOM 650 N N . GLY A 1 91 ? 14.333 2.592 -25.212 1.00 96.38 91 GLY A N 1
ATOM 651 C CA . GLY A 1 91 ? 14.341 1.320 -25.937 1.00 96.38 91 GLY A CA 1
ATOM 652 C C . GLY A 1 91 ? 14.922 0.148 -25.144 1.00 96.38 91 GLY A C 1
ATOM 653 O O . GLY A 1 91 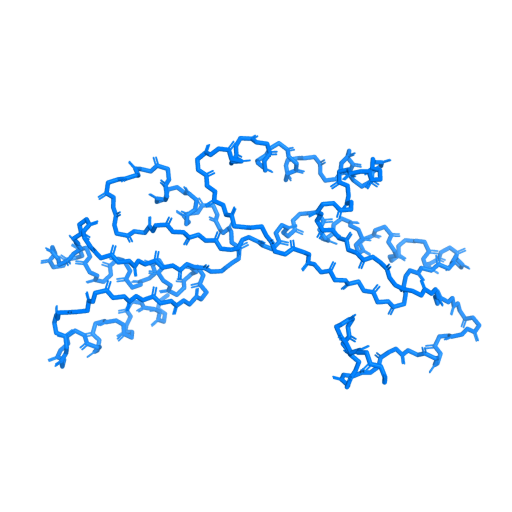? 15.215 -0.899 -25.726 1.00 96.38 91 GLY A O 1
ATOM 654 N N . LYS A 1 92 ? 15.102 0.295 -23.827 1.00 98.12 92 LYS A N 1
ATOM 655 C CA . LYS A 1 92 ? 15.578 -0.788 -22.960 1.00 98.12 92 LYS A CA 1
ATOM 656 C C . LYS A 1 92 ? 14.456 -1.783 -22.658 1.00 98.12 92 LYS A C 1
ATOM 658 O O . LYS A 1 92 ? 13.268 -1.503 -22.810 1.00 98.12 92 LYS A O 1
ATOM 663 N N . SER A 1 93 ? 14.861 -2.963 -22.198 1.00 97.38 93 SER A N 1
ATOM 664 C CA . SER A 1 93 ? 13.943 -3.944 -21.624 1.00 97.38 93 SER A CA 1
ATOM 665 C C . SER A 1 93 ? 13.560 -3.548 -20.199 1.00 97.38 93 SER A C 1
ATOM 667 O O . SER A 1 93 ? 14.416 -3.110 -19.432 1.00 97.38 93 SER A O 1
ATOM 669 N N . ILE A 1 94 ? 12.300 -3.772 -19.837 1.00 97.00 94 ILE A N 1
ATOM 670 C CA . ILE A 1 94 ? 11.748 -3.552 -18.493 1.00 97.00 94 ILE A CA 1
ATOM 671 C C . ILE A 1 94 ? 11.111 -4.846 -17.965 1.00 97.00 94 ILE A C 1
ATOM 673 O O . ILE A 1 94 ? 10.876 -5.762 -18.759 1.00 97.00 94 ILE A O 1
ATOM 677 N N . PRO A 1 95 ? 10.796 -4.947 -16.661 1.00 95.12 95 PRO A N 1
ATOM 678 C CA . PRO A 1 95 ? 10.012 -6.062 -16.139 1.00 95.12 95 PRO A CA 1
ATOM 679 C C . PRO A 1 95 ? 8.660 -6.198 -16.846 1.00 95.12 95 PRO A C 1
ATOM 681 O O . PRO A 1 95 ? 7.982 -5.209 -17.120 1.00 95.12 95 PRO A O 1
ATOM 684 N N . GLN A 1 96 ? 8.261 -7.435 -17.124 1.00 92.50 96 GLN A N 1
ATOM 685 C CA . GLN A 1 96 ? 6.989 -7.759 -17.777 1.00 92.50 96 GLN A CA 1
ATOM 686 C C . GLN A 1 96 ? 5.815 -7.788 -16.785 1.00 92.50 96 GLN A C 1
ATOM 688 O O . GLN A 1 96 ? 4.669 -7.561 -17.168 1.00 92.50 96 GLN A O 1
ATOM 693 N N . GLY A 1 9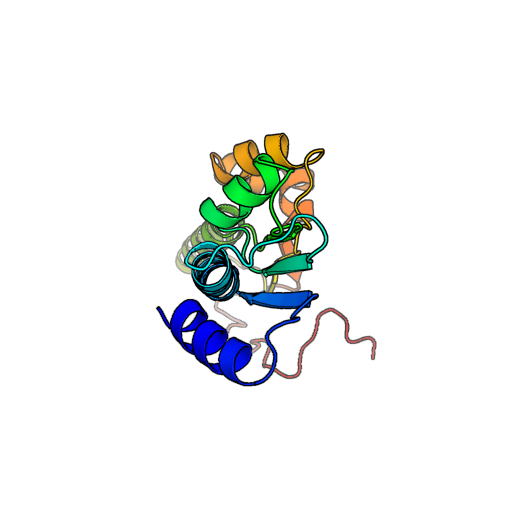7 ? 6.106 -8.051 -15.511 1.00 91.00 97 GLY A N 1
ATOM 694 C CA . GLY A 1 97 ? 5.173 -7.946 -14.395 1.00 91.00 97 GLY A CA 1
ATOM 695 C C . GLY A 1 97 ? 5.907 -7.557 -13.115 1.00 91.00 97 GLY A C 1
ATOM 696 O O . GLY A 1 97 ? 7.092 -7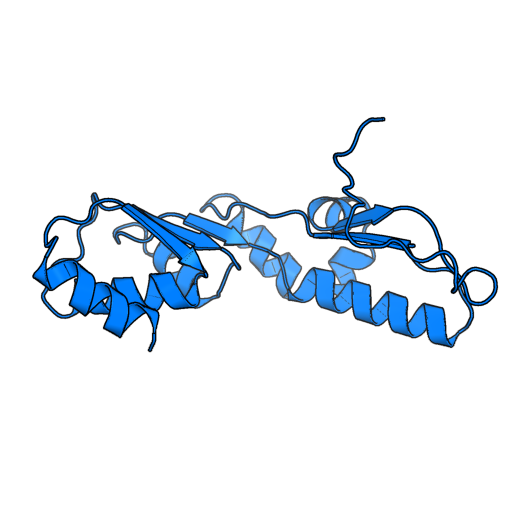.860 -12.962 1.00 91.00 97 GLY A O 1
ATOM 697 N N . THR A 1 98 ? 5.203 -6.900 -12.197 1.00 91.19 98 THR A N 1
ATOM 698 C CA . THR A 1 98 ? 5.750 -6.484 -10.902 1.00 91.19 98 THR A CA 1
ATOM 699 C C . THR A 1 98 ? 4.709 -6.713 -9.817 1.00 91.19 98 THR A C 1
ATOM 701 O O . THR A 1 98 ? 3.612 -6.167 -9.904 1.00 91.19 98 THR A O 1
ATOM 704 N N . ASP A 1 99 ? 5.074 -7.468 -8.784 1.00 92.31 99 ASP A N 1
ATOM 705 C CA . ASP A 1 99 ? 4.314 -7.505 -7.539 1.00 92.31 99 ASP A CA 1
ATOM 706 C C . ASP A 1 99 ? 4.754 -6.348 -6.649 1.00 92.31 99 ASP A C 1
ATOM 708 O O . ASP A 1 99 ? 5.952 -6.103 -6.467 1.00 92.31 99 ASP A O 1
ATOM 712 N N . ILE A 1 100 ? 3.770 -5.686 -6.051 1.00 93.75 100 ILE A N 1
ATOM 713 C CA . ILE A 1 100 ? 3.964 -4.807 -4.904 1.00 93.75 100 ILE A CA 1
ATOM 714 C C . ILE A 1 100 ? 3.811 -5.690 -3.670 1.00 93.75 100 ILE A C 1
ATOM 716 O O . ILE A 1 100 ? 2.735 -6.238 -3.432 1.00 93.75 100 ILE A O 1
ATOM 720 N N . LEU A 1 101 ? 4.894 -5.873 -2.921 1.00 94.38 101 LEU A N 1
ATOM 721 C CA . LEU A 1 101 ? 4.915 -6.719 -1.737 1.00 94.38 101 LEU A CA 1
ATOM 722 C C . LEU A 1 101 ? 4.349 -5.928 -0.548 1.00 94.38 101 LEU A C 1
ATOM 724 O O . LEU A 1 101 ? 4.957 -4.939 -0.129 1.00 94.38 101 LEU A O 1
ATOM 728 N N . PRO A 1 102 ? 3.187 -6.330 -0.004 1.00 93.25 102 PRO A N 1
ATOM 729 C CA . PRO A 1 102 ? 2.570 -5.608 1.093 1.00 93.25 102 PRO A CA 1
ATOM 730 C C . PRO A 1 102 ? 3.392 -5.740 2.377 1.00 93.25 102 PRO A C 1
ATOM 732 O O . PRO A 1 102 ? 3.864 -6.825 2.723 1.00 93.25 102 PRO A O 1
ATOM 735 N N . THR A 1 103 ? 3.509 -4.645 3.125 1.00 92.25 103 THR A N 1
ATOM 736 C CA . THR A 1 103 ? 4.165 -4.625 4.439 1.00 92.25 103 THR A CA 1
ATOM 737 C C . THR A 1 103 ? 3.128 -4.406 5.530 1.00 92.25 103 THR A C 1
ATOM 739 O O . THR A 1 103 ? 2.465 -3.375 5.559 1.00 92.25 103 THR A O 1
ATOM 742 N N . VAL A 1 104 ? 3.001 -5.335 6.478 1.00 90.12 104 VAL A N 1
ATOM 743 C CA . VAL A 1 104 ? 2.231 -5.065 7.703 1.00 90.12 104 VAL A CA 1
ATOM 744 C C . VAL A 1 104 ? 3.012 -4.063 8.544 1.00 90.12 104 VAL A C 1
ATOM 746 O O . VAL A 1 104 ? 4.140 -4.352 8.946 1.00 90.12 104 VAL A O 1
ATOM 749 N N . LEU A 1 105 ? 2.436 -2.894 8.813 1.00 85.56 105 LEU A N 1
ATOM 750 C CA . LEU A 1 105 ? 3.092 -1.878 9.629 1.00 85.56 105 LEU A CA 1
ATOM 751 C C . LEU A 1 105 ? 2.937 -2.195 11.115 1.00 85.56 105 LEU A C 1
ATOM 753 O O . LEU A 1 105 ? 1.830 -2.386 11.619 1.00 85.56 105 LEU A O 1
ATOM 757 N N . THR A 1 106 ? 4.061 -2.224 11.820 1.00 78.25 106 THR A N 1
ATOM 758 C CA . THR A 1 106 ? 4.138 -2.408 13.270 1.00 78.25 106 THR A CA 1
ATOM 759 C C . THR A 1 106 ? 5.054 -1.345 13.860 1.00 78.25 106 THR A C 1
ATOM 761 O O . THR A 1 106 ? 5.848 -0.723 13.155 1.00 78.25 106 THR A O 1
ATOM 764 N N . SER A 1 107 ? 5.002 -1.144 15.176 1.00 76.00 107 SER A N 1
ATOM 765 C CA . SER A 1 107 ? 5.919 -0.223 15.860 1.00 76.00 107 SER A CA 1
ATOM 766 C C . SER A 1 107 ? 7.403 -0.550 15.623 1.00 76.00 107 SER A C 1
ATOM 768 O O . SER A 1 107 ? 8.238 0.350 15.680 1.00 76.00 107 SER A O 1
ATOM 770 N N . GLU A 1 108 ? 7.733 -1.808 15.320 1.00 83.44 108 GLU A N 1
ATOM 771 C CA . GLU A 1 108 ? 9.104 -2.279 15.100 1.00 83.44 108 GLU A CA 1
ATOM 772 C C . GLU A 1 108 ? 9.674 -1.866 13.736 1.00 83.44 108 GLU A C 1
ATOM 774 O O . GLU A 1 108 ? 10.854 -1.523 13.645 1.00 83.44 108 GLU A O 1
ATOM 779 N N . ASN A 1 109 ? 8.864 -1.880 12.671 1.00 87.31 109 ASN A N 1
ATOM 780 C CA . ASN A 1 109 ? 9.342 -1.619 11.306 1.00 87.31 109 ASN A CA 1
ATOM 781 C C . ASN A 1 109 ? 9.087 -0.187 10.816 1.00 87.31 109 ASN A C 1
ATOM 783 O O . ASN A 1 109 ? 9.702 0.254 9.840 1.00 87.31 109 ASN A O 1
ATOM 787 N N . LEU A 1 110 ? 8.242 0.564 11.520 1.00 85.38 110 LEU A N 1
ATOM 788 C CA . LEU A 1 110 ? 7.727 1.844 11.052 1.00 85.38 110 LEU A CA 1
ATOM 789 C C . LEU A 1 110 ? 8.815 2.891 10.793 1.00 85.38 110 LEU A C 1
ATOM 791 O O . LEU A 1 110 ? 8.780 3.592 9.787 1.00 85.38 110 LEU A O 1
ATOM 795 N N . ALA A 1 111 ? 9.829 2.959 11.657 1.00 90.25 111 ALA A N 1
ATOM 796 C CA . ALA A 1 111 ? 10.916 3.924 11.505 1.00 90.25 111 ALA A CA 1
ATOM 797 C C . ALA A 1 111 ? 11.781 3.663 10.258 1.00 90.25 111 ALA A C 1
ATOM 799 O O . ALA A 1 111 ? 12.320 4.605 9.674 1.00 90.25 111 ALA A O 1
ATOM 800 N N . GLN A 1 112 ? 11.955 2.397 9.863 1.00 92.50 112 GLN A N 1
ATOM 801 C CA . GLN A 1 112 ? 12.676 2.056 8.635 1.00 92.50 112 GLN A CA 1
ATOM 802 C C . GLN A 1 112 ? 11.796 2.298 7.408 1.00 92.50 112 GLN A C 1
ATOM 804 O O . GLN A 1 112 ? 12.261 2.903 6.445 1.00 92.50 112 GLN A O 1
ATOM 809 N N . TYR A 1 113 ? 10.525 1.903 7.486 1.00 91.88 113 TYR A N 1
ATOM 810 C CA . TYR A 1 113 ? 9.525 2.160 6.453 1.00 91.88 113 TYR A CA 1
ATOM 811 C C . TYR A 1 113 ? 9.459 3.652 6.084 1.00 91.88 113 TYR A C 1
ATOM 813 O O . TYR A 1 113 ? 9.586 4.013 4.917 1.00 91.88 113 TYR A O 1
ATOM 821 N N . GLU A 1 114 ? 9.384 4.550 7.070 1.00 91.75 114 GLU A N 1
ATOM 822 C CA . GLU A 1 114 ? 9.340 6.000 6.827 1.00 91.75 114 GLU A CA 1
ATOM 823 C C . GLU A 1 114 ? 10.598 6.539 6.128 1.00 91.75 114 GLU A C 1
ATOM 825 O O . GLU A 1 114 ? 10.503 7.406 5.258 1.00 91.75 114 GLU A O 1
ATOM 830 N N . LYS A 1 115 ? 11.783 6.011 6.464 1.00 94.94 115 LYS A N 1
ATOM 831 C CA . LYS A 1 115 ? 13.037 6.382 5.785 1.00 94.94 115 LYS A CA 1
ATOM 832 C C . LYS A 1 115 ? 13.056 5.917 4.334 1.00 94.94 115 LYS A C 1
ATOM 834 O O . LYS A 1 115 ? 13.543 6.646 3.474 1.00 94.94 115 LYS A O 1
ATOM 839 N N . ASP A 1 116 ? 12.549 4.717 4.072 1.00 95.69 116 ASP A N 1
ATOM 840 C CA . ASP A 1 116 ? 12.478 4.151 2.726 1.00 95.69 116 ASP A CA 1
ATOM 841 C C . ASP A 1 116 ? 11.519 4.954 1.838 1.00 95.69 116 ASP A C 1
ATOM 843 O O . ASP A 1 116 ? 11.857 5.272 0.698 1.00 95.69 116 ASP A O 1
ATOM 847 N N . LEU A 1 117 ? 10.364 5.355 2.375 1.00 94.12 117 LEU A N 1
ATOM 848 C CA . LEU A 1 117 ? 9.389 6.185 1.661 1.00 94.12 117 LEU A CA 1
ATOM 849 C C . LEU A 1 117 ? 9.904 7.600 1.370 1.00 94.12 117 LEU A C 1
ATOM 851 O O . LEU A 1 117 ? 9.525 8.186 0.355 1.00 94.12 117 LEU A O 1
ATOM 855 N N . ALA A 1 118 ? 10.757 8.147 2.237 1.00 96.31 118 ALA A N 1
ATOM 856 C CA . ALA A 1 118 ? 11.353 9.467 2.050 1.00 96.31 118 ALA A CA 1
ATOM 857 C C . ALA A 1 118 ? 12.437 9.499 0.954 1.00 96.31 118 ALA A C 1
ATOM 859 O O . ALA A 1 118 ? 12.677 10.555 0.369 1.00 96.31 118 ALA A O 1
ATOM 860 N N . ASP A 1 119 ? 13.083 8.364 0.662 1.00 97.75 119 ASP A N 1
ATOM 861 C CA . ASP A 1 119 ? 14.101 8.236 -0.389 1.00 97.75 119 ASP A CA 1
ATOM 862 C C . ASP A 1 119 ? 13.926 6.933 -1.197 1.00 97.75 119 ASP A C 1
ATOM 864 O O . ASP A 1 119 ? 14.739 5.999 -1.103 1.00 97.75 119 ASP A O 1
ATOM 868 N N . PRO A 1 120 ? 12.879 6.855 -2.041 1.00 97.62 120 PRO A N 1
ATOM 869 C CA . PRO A 1 120 ? 12.618 5.668 -2.850 1.00 97.62 120 PRO A CA 1
ATOM 870 C C . PRO A 1 120 ? 13.707 5.435 -3.908 1.00 97.62 120 PRO A C 1
ATOM 872 O O . PRO A 1 120 ? 13.885 4.311 -4.378 1.00 97.62 120 PRO A O 1
ATOM 875 N N . ALA A 1 121 ? 14.488 6.464 -4.258 1.00 98.19 121 ALA A N 1
ATOM 876 C CA . ALA A 1 121 ? 15.609 6.335 -5.180 1.00 98.19 121 ALA A CA 1
ATOM 877 C C . ALA A 1 121 ? 16.758 5.521 -4.569 1.00 98.19 121 ALA A C 1
ATOM 879 O O . ALA A 1 121 ? 17.345 4.676 -5.250 1.00 98.19 121 ALA A O 1
ATOM 880 N N . ALA A 1 122 ? 17.085 5.750 -3.294 1.00 98.06 122 ALA A N 1
ATOM 881 C CA . ALA A 1 122 ? 18.066 4.936 -2.581 1.00 98.06 122 ALA A CA 1
ATOM 882 C C . ALA A 1 122 ? 17.582 3.496 -2.381 1.00 98.06 122 ALA A C 1
ATOM 884 O O . ALA A 1 122 ? 18.391 2.575 -2.489 1.00 98.06 122 ALA A O 1
ATOM 885 N N . VAL A 1 123 ? 16.281 3.297 -2.136 1.00 98.00 123 VAL A N 1
ATOM 886 C CA . VAL A 1 123 ? 15.673 1.957 -2.083 1.00 98.00 123 VAL A CA 1
ATOM 887 C C . VAL A 1 123 ? 15.830 1.251 -3.429 1.00 98.00 123 VAL A C 1
ATOM 889 O O . VAL A 1 123 ? 16.336 0.140 -3.470 1.00 98.00 123 VAL A O 1
ATOM 892 N N . TYR A 1 124 ? 15.476 1.902 -4.540 1.00 97.44 124 TYR A N 1
ATOM 893 C CA . TYR A 1 124 ? 15.528 1.299 -5.877 1.00 97.44 124 TYR A CA 1
ATOM 894 C C . TYR A 1 124 ? 16.946 0.889 -6.316 1.00 97.44 124 TYR A C 1
ATOM 896 O O . TYR A 1 124 ? 17.112 -0.114 -7.013 1.00 97.44 124 TYR A O 1
ATOM 904 N N . LYS A 1 125 ? 17.972 1.648 -5.908 1.00 97.38 125 LYS A N 1
ATOM 905 C CA . LYS A 1 125 ? 19.388 1.365 -6.219 1.00 97.38 125 LYS A CA 1
ATOM 906 C C . LYS A 1 125 ? 19.958 0.168 -5.455 1.00 97.38 125 LYS A C 1
ATOM 908 O O . LYS A 1 125 ? 20.944 -0.412 -5.904 1.00 97.38 125 LYS A O 1
ATOM 913 N N . ASP A 1 126 ? 19.373 -0.182 -4.316 1.00 97.75 126 ASP A N 1
ATOM 914 C CA . ASP A 1 126 ? 19.790 -1.305 -3.482 1.00 97.75 126 ASP A CA 1
ATOM 915 C C . ASP A 1 126 ? 18.859 -2.495 -3.730 1.00 97.75 126 ASP A C 1
ATOM 917 O O . ASP A 1 126 ? 17.686 -2.467 -3.367 1.00 97.75 126 ASP A O 1
ATOM 921 N N . ALA A 1 127 ? 19.381 -3.560 -4.342 1.00 95.25 127 ALA A N 1
ATOM 922 C CA . ALA A 1 127 ? 18.574 -4.728 -4.681 1.00 95.25 127 ALA A CA 1
ATOM 923 C C . ALA A 1 127 ? 17.918 -5.371 -3.449 1.00 95.25 127 ALA A C 1
ATOM 925 O O . ALA A 1 127 ? 16.745 -5.712 -3.510 1.00 95.25 127 ALA A O 1
ATOM 926 N N . ALA A 1 128 ? 18.623 -5.482 -2.319 1.00 95.25 128 ALA A N 1
ATOM 927 C CA . ALA A 1 128 ? 18.072 -6.129 -1.130 1.00 95.25 128 ALA A CA 1
ATOM 928 C C . ALA A 1 128 ? 16.932 -5.306 -0.517 1.00 95.25 128 ALA A C 1
ATOM 930 O O . ALA A 1 128 ? 15.928 -5.869 -0.083 1.00 95.25 128 ALA A O 1
ATOM 931 N N . ARG A 1 129 ? 17.061 -3.972 -0.512 1.00 95.56 129 ARG A N 1
ATOM 932 C CA . ARG A 1 129 ? 15.992 -3.077 -0.037 1.00 95.56 129 ARG A CA 1
ATOM 933 C C . ARG A 1 129 ? 14.819 -3.041 -1.006 1.00 95.56 129 ARG A C 1
ATOM 935 O O . ARG A 1 129 ? 13.677 -3.126 -0.572 1.00 95.56 129 ARG A O 1
ATOM 942 N N . ARG A 1 130 ? 15.079 -2.941 -2.309 1.00 96.56 130 ARG A N 1
ATOM 943 C CA . ARG A 1 130 ? 14.037 -2.967 -3.340 1.00 96.56 130 ARG A CA 1
ATOM 944 C C . ARG A 1 130 ? 13.241 -4.268 -3.297 1.00 96.56 130 ARG A C 1
ATOM 946 O O . ARG A 1 130 ? 12.017 -4.216 -3.350 1.00 96.56 130 ARG A O 1
ATOM 953 N N . ASP A 1 131 ? 13.919 -5.405 -3.167 1.00 96.00 131 ASP A N 1
ATOM 954 C CA . ASP A 1 131 ? 13.295 -6.732 -3.209 1.00 96.00 131 ASP A CA 1
ATOM 955 C C . ASP A 1 131 ? 12.449 -7.031 -1.954 1.00 96.00 131 ASP A C 1
ATOM 957 O O . ASP A 1 131 ? 11.663 -7.977 -1.950 1.00 96.00 131 ASP A O 1
ATOM 961 N N . ALA A 1 132 ? 12.549 -6.200 -0.908 1.00 95.19 132 ALA A N 1
ATOM 962 C CA . ALA A 1 132 ? 11.619 -6.215 0.221 1.00 95.19 132 ALA A CA 1
ATOM 963 C C . ALA A 1 132 ? 10.249 -5.593 -0.117 1.00 95.19 132 ALA A C 1
ATOM 965 O O . ALA A 1 132 ? 9.262 -5.917 0.536 1.00 95.19 132 ALA A O 1
ATOM 966 N N . TYR A 1 133 ? 10.179 -4.726 -1.134 1.00 96.12 133 TYR A N 1
ATOM 967 C CA . TYR A 1 133 ? 8.959 -4.017 -1.541 1.00 96.12 133 TYR A CA 1
ATOM 968 C C . TYR A 1 133 ? 8.415 -4.458 -2.893 1.00 96.12 133 TYR A C 1
ATOM 970 O O . TYR A 1 133 ? 7.222 -4.328 -3.147 1.00 96.12 133 TYR A O 1
ATOM 978 N N . LEU A 1 134 ? 9.280 -4.917 -3.794 1.00 96.25 134 LEU A N 1
ATOM 979 C CA . LEU A 1 134 ? 8.932 -5.177 -5.182 1.00 96.25 134 LEU A CA 1
ATOM 980 C C . LEU A 1 134 ? 9.498 -6.512 -5.616 1.00 96.25 134 LEU A C 1
ATOM 982 O O . LEU A 1 134 ? 10.659 -6.820 -5.354 1.00 96.25 134 LEU A O 1
ATOM 986 N N . LYS A 1 135 ? 8.716 -7.258 -6.387 1.00 95.25 135 LYS A N 1
ATOM 987 C CA . LYS A 1 135 ? 9.222 -8.435 -7.083 1.00 95.25 135 LYS A CA 1
ATOM 988 C C . LYS A 1 135 ? 8.928 -8.326 -8.564 1.00 95.25 135 LYS A C 1
ATOM 990 O O . LYS A 1 135 ? 7.778 -8.240 -8.971 1.00 95.25 135 LYS A O 1
ATOM 995 N N . MET A 1 136 ? 9.988 -8.299 -9.359 1.00 93.44 136 MET A N 1
ATOM 996 C CA . MET A 1 136 ? 9.928 -8.125 -10.807 1.00 93.44 136 MET A CA 1
ATOM 997 C C . MET A 1 136 ? 9.969 -9.486 -11.506 1.00 93.44 136 MET A C 1
ATOM 999 O O . MET A 1 136 ? 10.705 -10.384 -11.090 1.00 93.44 136 MET A O 1
ATOM 1003 N N . TYR A 1 137 ? 9.201 -9.630 -12.581 1.00 91.62 137 TYR A N 1
ATOM 1004 C CA . TYR A 1 137 ? 9.040 -10.872 -13.328 1.00 91.62 137 TYR A CA 1
ATOM 1005 C C . TYR A 1 137 ? 9.186 -10.643 -14.821 1.00 91.62 137 TYR A C 1
ATOM 1007 O O . TYR A 1 137 ? 8.658 -9.676 -15.374 1.00 91.62 137 TYR A O 1
ATOM 1015 N N . GLY A 1 138 ? 9.847 -11.596 -15.477 1.00 91.88 138 GLY A N 1
ATOM 1016 C CA . GLY A 1 138 ? 10.028 -11.578 -16.921 1.00 91.88 138 GLY A CA 1
ATOM 1017 C C . GLY A 1 138 ? 10.759 -10.329 -17.407 1.00 91.88 138 GLY A C 1
ATOM 1018 O O . GLY A 1 138 ? 11.315 -9.556 -16.631 1.00 91.88 138 GLY A O 1
ATOM 1019 N N . ASN A 1 139 ? 10.767 -10.157 -18.722 1.00 94.94 139 ASN A N 1
ATOM 1020 C CA . ASN A 1 139 ? 11.348 -9.005 -19.394 1.00 94.94 139 ASN A CA 1
ATOM 1021 C C . ASN A 1 139 ? 10.544 -8.734 -20.666 1.00 94.94 139 ASN A C 1
ATOM 1023 O O . ASN A 1 139 ? 10.238 -9.668 -21.408 1.00 94.94 139 ASN A O 1
ATOM 1027 N N . ILE A 1 140 ? 10.219 -7.471 -20.921 1.00 95.44 140 ILE A N 1
ATOM 1028 C CA . ILE A 1 140 ? 9.528 -7.016 -22.126 1.00 95.44 140 ILE A CA 1
ATOM 1029 C C . ILE A 1 140 ? 10.243 -5.791 -22.694 1.00 95.44 140 ILE A C 1
ATOM 1031 O O . ILE A 1 140 ? 10.719 -4.930 -21.954 1.00 95.44 140 ILE A O 1
ATOM 1035 N N . CYS A 1 141 ? 10.342 -5.712 -24.016 1.00 95.88 141 CYS A N 1
ATOM 1036 C CA . CYS A 1 141 ? 10.948 -4.589 -24.726 1.00 95.88 141 CYS A CA 1
ATOM 1037 C C . CYS A 1 141 ? 10.077 -4.194 -25.922 1.00 95.88 141 CYS A C 1
ATOM 1039 O O . CYS A 1 141 ? 9.011 -4.772 -26.145 1.00 95.88 141 CYS A O 1
ATOM 1041 N N . TYR A 1 142 ? 10.534 -3.220 -26.715 1.00 94.62 142 TYR A N 1
ATOM 1042 C CA . TYR A 1 142 ? 9.794 -2.775 -27.894 1.00 94.62 142 TYR A CA 1
ATOM 1043 C C . TYR A 1 142 ? 9.447 -3.941 -28.829 1.00 94.62 142 TYR A C 1
ATOM 1045 O O . TYR A 1 142 ? 8.301 -4.042 -29.260 1.00 94.62 142 TYR A O 1
ATOM 1053 N N . ASP A 1 143 ? 10.382 -4.851 -29.095 1.00 95.81 143 ASP A N 1
ATOM 1054 C CA . ASP A 1 143 ? 10.179 -5.956 -30.040 1.00 95.81 143 ASP A CA 1
ATOM 1055 C C . ASP A 1 143 ? 9.196 -7.021 -29.535 1.00 95.81 143 ASP A C 1
ATOM 1057 O O . ASP A 1 143 ? 8.556 -7.682 -30.348 1.00 95.81 143 ASP A O 1
ATOM 1061 N N . THR A 1 144 ? 9.036 -7.162 -28.216 1.00 95.12 144 THR A N 1
ATOM 1062 C CA . THR A 1 144 ? 8.133 -8.139 -27.577 1.00 95.12 144 THR A CA 1
ATOM 1063 C C . THR A 1 144 ? 6.915 -7.493 -26.917 1.00 95.12 144 THR A C 1
ATOM 1065 O O . THR A 1 144 ? 6.237 -8.119 -26.106 1.00 95.12 144 THR A O 1
ATOM 1068 N N . ARG A 1 145 ? 6.611 -6.231 -27.252 1.00 93.44 145 ARG A N 1
ATOM 1069 C CA . ARG A 1 145 ? 5.555 -5.420 -26.612 1.00 93.44 145 ARG A CA 1
ATOM 1070 C C . ARG A 1 145 ? 4.142 -6.007 -26.708 1.00 93.44 145 ARG A C 1
ATOM 1072 O O . ARG A 1 145 ? 3.261 -5.619 -25.948 1.00 93.44 145 ARG A O 1
ATOM 1079 N N . ASP A 1 146 ? 3.913 -6.909 -27.653 1.00 93.75 146 ASP A N 1
ATOM 1080 C CA . ASP A 1 146 ? 2.662 -7.643 -27.845 1.00 93.75 146 ASP A CA 1
ATOM 1081 C C . ASP A 1 146 ? 2.544 -8.890 -26.951 1.00 93.75 146 ASP A C 1
ATOM 1083 O O . ASP A 1 146 ? 1.445 -9.409 -26.770 1.00 93.75 146 ASP A O 1
ATOM 1087 N N . GLN A 1 147 ? 3.637 -9.332 -26.328 1.00 90.38 147 GLN A N 1
ATOM 1088 C CA . GLN A 1 147 ? 3.681 -10.447 -25.379 1.00 90.38 147 GLN A CA 1
ATOM 1089 C C . GLN A 1 147 ? 3.363 -9.983 -23.951 1.00 90.38 147 GLN A C 1
ATOM 1091 O O . GLN A 1 147 ? 4.006 -10.407 -22.997 1.00 90.38 147 GLN A O 1
ATOM 1096 N N . TYR A 1 148 ? 2.417 -9.065 -23.764 1.00 84.69 148 TYR A N 1
ATOM 1097 C CA . TYR A 1 148 ? 2.088 -8.566 -22.429 1.00 84.69 148 TYR A CA 1
ATOM 1098 C C . TYR A 1 148 ? 1.355 -9.623 -21.595 1.00 84.69 148 TYR A C 1
ATOM 1100 O O . TYR A 1 148 ? 0.634 -10.485 -22.102 1.00 84.69 148 TYR A O 1
ATOM 1108 N N . VAL A 1 149 ? 1.526 -9.531 -20.281 1.00 79.94 149 VAL A N 1
ATOM 1109 C CA . VAL A 1 149 ? 0.818 -10.374 -19.322 1.00 79.94 149 VAL A CA 1
ATOM 1110 C C . VAL A 1 149 ? -0.614 -9.856 -19.162 1.00 79.94 149 VAL A C 1
ATOM 1112 O O . VAL A 1 149 ? -0.827 -8.669 -18.918 1.00 79.94 149 VAL A O 1
ATOM 1115 N N . ASN A 1 150 ? -1.608 -10.734 -19.319 1.00 77.19 150 ASN A N 1
ATOM 1116 C CA . ASN A 1 150 ? -3.021 -10.411 -19.120 1.00 77.19 150 ASN A CA 1
ATOM 1117 C C . ASN A 1 150 ? -3.552 -10.979 -17.788 1.00 77.19 150 ASN A C 1
ATOM 1119 O O . ASN A 1 150 ? -2.925 -11.816 -17.145 1.00 77.19 150 ASN A O 1
ATOM 1123 N N . PHE A 1 151 ? -4.734 -10.510 -17.377 1.00 63.94 151 PHE A N 1
ATOM 1124 C CA . PHE A 1 151 ? -5.284 -10.674 -16.024 1.00 63.94 151 PHE A CA 1
ATOM 1125 C C . PHE A 1 151 ? -5.589 -12.096 -15.485 1.00 63.94 151 PHE A C 1
ATOM 1127 O O . PHE A 1 151 ? -5.928 -12.177 -14.307 1.00 63.94 151 PHE A O 1
ATOM 1134 N N . PRO A 1 152 ? -5.478 -13.226 -16.217 1.00 70.06 152 PRO A N 1
ATOM 1135 C CA . PRO A 1 152 ? -5.399 -14.529 -15.550 1.00 70.06 152 PRO A CA 1
ATOM 1136 C C . PRO A 1 152 ? -4.016 -14.847 -14.953 1.00 70.06 152 PRO A C 1
ATOM 1138 O O . PRO A 1 152 ? -3.891 -15.856 -14.262 1.00 70.06 152 PRO A O 1
ATOM 1141 N N . TRP A 1 153 ? -2.973 -14.052 -15.210 1.00 75.06 153 TRP A N 1
ATOM 1142 C CA . TRP A 1 153 ? -1.650 -14.305 -14.637 1.00 75.06 153 TRP A CA 1
ATOM 1143 C C . TRP A 1 153 ? -1.571 -13.874 -13.170 1.00 75.06 153 TRP A C 1
ATOM 1145 O O . TRP A 1 153 ? -1.877 -12.736 -12.822 1.00 75.06 153 TRP A O 1
ATOM 1155 N N . SER A 1 154 ? -1.104 -14.793 -12.329 1.00 78.75 154 SER A N 1
ATOM 1156 C CA . SER A 1 154 ? -0.710 -14.543 -10.945 1.00 78.75 154 SER A CA 1
ATOM 1157 C C . SER A 1 154 ? 0.698 -15.086 -10.742 1.00 78.75 154 SER A C 1
ATOM 1159 O O . SER A 1 154 ? 1.009 -16.189 -11.198 1.00 78.75 154 SER A O 1
ATOM 1161 N N . SER A 1 155 ? 1.540 -14.344 -10.026 1.00 77.44 155 SER A N 1
ATOM 1162 C CA . SER A 1 155 ? 2.868 -14.806 -9.617 1.00 77.44 155 SER A CA 1
ATOM 1163 C C . SER A 1 155 ? 2.824 -16.013 -8.667 1.00 77.44 155 SER A C 1
ATOM 1165 O O . SER A 1 155 ? 3.826 -16.715 -8.507 1.00 77.44 155 SER A O 1
ATOM 1167 N N . GLU A 1 156 ? 1.663 -16.290 -8.068 1.00 78.44 156 GLU A N 1
ATOM 1168 C CA . GLU A 1 156 ? 1.416 -17.446 -7.204 1.00 78.44 156 GLU A CA 1
ATOM 1169 C C . GLU A 1 156 ? 0.939 -18.683 -7.972 1.00 78.44 156 GLU A C 1
ATOM 1171 O O . GLU A 1 156 ? 0.917 -19.787 -7.417 1.00 78.44 156 GLU A O 1
ATOM 1176 N N . TYR A 1 157 ? 0.567 -18.528 -9.247 1.00 73.75 157 TYR A N 1
ATOM 1177 C CA . TYR A 1 157 ? 0.130 -19.644 -10.073 1.00 73.75 157 TYR A CA 1
ATOM 1178 C C . TYR A 1 157 ? 1.301 -20.605 -10.313 1.00 73.75 157 TYR A C 1
ATOM 1180 O O . TYR A 1 157 ? 2.260 -20.294 -11.022 1.00 73.75 157 TYR A O 1
ATOM 1188 N N . LYS A 1 158 ? 1.215 -21.798 -9.720 1.00 62.12 158 LYS A N 1
ATOM 1189 C CA . LYS A 1 158 ? 2.092 -22.929 -10.032 1.00 62.12 158 LYS A CA 1
ATOM 1190 C C . LYS A 1 158 ? 1.339 -23.838 -11.012 1.00 62.12 158 LYS A C 1
ATOM 1192 O O . LYS A 1 158 ? 0.241 -24.261 -10.652 1.00 62.12 158 LYS A O 1
ATOM 1197 N N . PRO A 1 159 ? 1.868 -24.076 -12.226 1.00 59.31 159 PRO A N 1
ATOM 1198 C CA . PRO A 1 159 ? 1.202 -24.893 -13.239 1.00 59.31 159 PRO A CA 1
ATOM 1199 C C . PRO A 1 159 ? 1.016 -26.353 -12.815 1.00 59.31 159 PRO A C 1
ATOM 1201 O O . PRO A 1 159 ? 1.798 -26.836 -11.963 1.00 59.31 159 PRO A O 1
#

Foldseek 3Di:
DQLQVVLLVVCVVCVPAQEDEEAPVNLVSNLVNCPVVVNWAQRGAREHEAPDPVLVVQCVVVSTNSPKYWHLLCQQVVVLVVVQVVCQVVQHKDFLDKDFAIDIDDPVCVVVSVVCSVCSVVQVVDPVSSVNGMDGHDIDTPVRPVVHDDDVDDPPDDD

Sequence (159 aa):
EGGFATMNTILQAHPDVDVMLGADTVVLGALAALEAPGQARPDQFLGGIDGEPEAVSEIKKGDGPYKASVALSSPVFGYALGQHAADWLEGKSIPQGTDILPTVLTSENLAQYEKDLADPAAVYKDAARRDAYLKMYGNICYDTRDQYVNFPWSSEYKP